Protein AF-A0A2C8FAP5-F1 (afdb_monomer_lite)

Secondary structure (DSSP, 8-state):
--HHHHHHHHHHHHHHHHHHHHHHHHHHHHHHHHTHHHHHHTTSPP--TTTTT-HHHHHHHHSHHHHHHHHTSHHHHTT--THHHH--TTTTSSS---SS--HHHHHHHHHHHHHHHHHHHH---S-GGGTS-TT--TTTTTTTSPPHHHHTT--

pLDDT: mean 76.92, std 15.0, range [42.75, 94.5]

Radius of gyration: 25.09 Å; chains: 1; bounding box: 54×26×81 Å

Foldseek 3Di:
DDPVVVVVVVVVVVVVVVVVVVVVVVVVVCVCVVCVVVVVVVVDDDPDPVCFFPPLVVCCPVVVLLSVLLCQDPCNVVVVGPCLQQNTPPNPGPDDGDPDHQQVVSVCVPCVVVQVVCCVPPNDDPHPCVPVPPSGHCVPPPVVPDDPVRVVVVD

Structure (mmCIF, N/CA/C/O backbone):
data_AF-A0A2C8FAP5-F1
#
_entry.id   AF-A0A2C8FAP5-F1
#
loop_
_atom_site.group_PDB
_atom_site.id
_atom_site.type_symbol
_atom_site.label_atom_id
_atom_site.label_alt_id
_atom_site.label_comp_id
_atom_site.label_asym_id
_atom_site.label_entity_id
_atom_site.label_seq_id
_atom_site.pdbx_PDB_ins_code
_atom_site.Cartn_x
_atom_site.Cartn_y
_atom_site.Cartn_z
_atom_site.occupancy
_atom_site.B_iso_or_equiv
_atom_site.auth_seq_id
_atom_site.auth_comp_id
_atom_site.auth_asym_id
_atom_site.auth_atom_id
_atom_site.pdbx_PDB_model_num
ATOM 1 N N . MET A 1 1 ? 8.447 3.581 65.006 1.00 53.44 1 MET A N 1
ATOM 2 C CA . MET A 1 1 ? 7.362 3.456 64.007 1.00 53.44 1 MET A CA 1
ATOM 3 C C . MET A 1 1 ? 6.935 1.999 63.985 1.00 53.44 1 MET A C 1
ATOM 5 O O . MET A 1 1 ? 7.794 1.141 63.845 1.00 53.44 1 MET A O 1
ATOM 9 N N . ASP A 1 2 ? 5.660 1.732 64.255 1.00 56.84 2 ASP A N 1
ATOM 10 C CA . ASP A 1 2 ? 5.158 0.407 64.635 1.00 56.84 2 ASP A CA 1
ATOM 11 C C . ASP A 1 2 ? 5.076 -0.550 63.424 1.00 56.84 2 ASP A C 1
ATOM 13 O O . ASP A 1 2 ? 4.506 -0.212 62.383 1.00 56.84 2 ASP A O 1
ATOM 17 N N . ASN A 1 3 ? 5.666 -1.744 63.545 1.00 61.28 3 ASN A N 1
ATOM 18 C CA . ASN A 1 3 ? 5.886 -2.719 62.458 1.00 61.28 3 ASN A CA 1
ATOM 19 C C . ASN A 1 3 ? 4.569 -3.132 61.756 1.00 61.28 3 ASN A C 1
ATOM 21 O O . ASN A 1 3 ? 4.517 -3.402 60.553 1.00 61.28 3 ASN A O 1
ATOM 25 N N . LYS A 1 4 ? 3.455 -3.075 62.494 1.00 58.19 4 LYS A N 1
ATOM 26 C CA . LYS A 1 4 ? 2.103 -3.363 61.994 1.00 58.19 4 LYS A CA 1
ATOM 27 C C . LYS A 1 4 ? 1.614 -2.347 60.951 1.00 58.19 4 LYS A C 1
ATOM 29 O O . LYS A 1 4 ? 0.892 -2.722 60.029 1.00 58.19 4 LYS A O 1
ATOM 34 N N . GLN A 1 5 ? 2.037 -1.085 61.048 1.00 60.00 5 GLN A N 1
ATOM 35 C CA . GLN A 1 5 ? 1.600 -0.010 60.150 1.00 60.00 5 GLN A CA 1
ATOM 36 C C . GLN A 1 5 ? 2.294 -0.075 58.777 1.00 60.00 5 GLN A C 1
ATOM 38 O O . GLN A 1 5 ? 1.683 0.253 57.760 1.00 60.00 5 GLN A O 1
ATOM 43 N N . CYS A 1 6 ? 3.539 -0.567 58.731 1.00 57.22 6 CYS A N 1
ATOM 44 C CA . CYS A 1 6 ? 4.276 -0.821 57.487 1.00 57.22 6 CYS A CA 1
ATOM 45 C C . CYS A 1 6 ? 3.716 -2.046 56.739 1.00 57.22 6 CYS A C 1
ATOM 47 O O . CYS A 1 6 ? 3.449 -1.985 55.539 1.00 57.22 6 CYS A O 1
ATOM 49 N N . LEU A 1 7 ? 3.417 -3.130 57.466 1.00 59.19 7 LEU A N 1
ATOM 50 C CA . LEU A 1 7 ? 2.782 -4.327 56.902 1.00 59.19 7 LEU A CA 1
ATOM 51 C C . LEU A 1 7 ? 1.385 -4.045 56.327 1.00 59.19 7 LEU A C 1
ATOM 53 O O . LEU A 1 7 ? 1.049 -4.567 55.265 1.00 59.19 7 LEU A O 1
ATOM 57 N N . TYR A 1 8 ? 0.577 -3.206 56.988 1.00 62.81 8 TYR A N 1
ATOM 58 C CA . TYR A 1 8 ? -0.759 -2.850 56.496 1.00 62.81 8 TYR A CA 1
ATOM 59 C C . TYR A 1 8 ? -0.703 -1.978 55.232 1.00 62.81 8 TYR A C 1
ATOM 61 O O . TYR A 1 8 ? -1.444 -2.229 54.283 1.00 62.81 8 TYR A O 1
ATOM 69 N N . LYS A 1 9 ? 0.234 -1.017 55.167 1.00 70.12 9 LYS A N 1
ATOM 70 C CA . LYS A 1 9 ? 0.496 -0.231 53.949 1.00 70.12 9 LYS A CA 1
ATOM 71 C C . LYS A 1 9 ? 0.951 -1.109 52.781 1.00 70.12 9 LYS A C 1
ATOM 73 O O . LYS A 1 9 ? 0.425 -0.955 51.685 1.00 70.12 9 LYS A O 1
ATOM 78 N N . ASN A 1 10 ? 1.849 -2.068 53.010 1.00 70.75 10 ASN A N 1
ATOM 79 C CA . ASN A 1 10 ? 2.328 -2.963 51.951 1.00 70.75 10 ASN A CA 1
ATOM 80 C C . ASN A 1 10 ? 1.225 -3.900 51.437 1.00 70.75 10 ASN A C 1
ATOM 82 O O . ASN A 1 10 ? 1.122 -4.114 50.231 1.00 70.75 10 ASN A O 1
ATOM 86 N N . LYS A 1 11 ? 0.349 -4.404 52.319 1.00 75.56 11 LYS A N 1
ATOM 87 C CA . LYS A 1 11 ? -0.828 -5.187 51.907 1.00 75.56 11 LYS A CA 1
ATOM 88 C C . LYS A 1 11 ? -1.828 -4.345 51.114 1.00 75.56 11 LYS A C 1
ATOM 90 O O . LYS A 1 11 ? -2.315 -4.809 50.090 1.00 75.56 11 LYS A O 1
ATOM 95 N N . ALA A 1 12 ? -2.093 -3.107 51.536 1.00 80.44 12 ALA A N 1
ATOM 96 C CA . ALA A 1 12 ? -2.976 -2.196 50.809 1.00 80.44 12 ALA A CA 1
ATOM 97 C C . ALA A 1 12 ? -2.427 -1.847 49.413 1.00 80.44 12 ALA A C 1
ATOM 99 O O . ALA A 1 12 ? -3.172 -1.890 48.440 1.00 80.44 12 ALA A O 1
ATOM 100 N N . VAL A 1 13 ? -1.121 -1.582 49.291 1.00 82.06 13 VAL A N 1
ATOM 101 C CA . VAL A 1 13 ? -0.468 -1.316 47.997 1.00 82.06 13 VAL A CA 1
ATOM 102 C C . VAL A 1 13 ? -0.533 -2.540 47.081 1.00 82.06 13 VAL A C 1
ATOM 104 O O . VAL A 1 13 ? -0.908 -2.405 45.920 1.00 82.06 13 VAL A O 1
ATOM 107 N N . MET A 1 14 ? -0.250 -3.740 47.598 1.00 81.44 14 MET A N 1
ATOM 108 C CA . MET A 1 14 ? -0.344 -4.979 46.813 1.00 81.44 14 MET A CA 1
ATOM 109 C C . MET A 1 14 ? -1.774 -5.260 46.332 1.00 81.44 14 MET A C 1
ATOM 111 O O . MET A 1 14 ? -1.962 -5.679 45.191 1.00 81.44 14 MET A O 1
ATOM 115 N N . LEU A 1 15 ? -2.787 -4.988 47.163 1.00 88.31 15 LEU A N 1
ATOM 116 C CA . LEU A 1 15 ? -4.194 -5.135 46.776 1.00 88.31 15 LEU A CA 1
ATOM 117 C C . LEU A 1 15 ? -4.598 -4.134 45.688 1.00 88.31 15 LEU A C 1
ATOM 119 O O . LEU A 1 15 ? -5.267 -4.523 44.736 1.00 88.31 15 LEU A O 1
ATOM 123 N N . ILE A 1 16 ? -4.158 -2.876 45.786 1.00 89.56 16 ILE A N 1
ATOM 124 C CA . ILE A 1 16 ? -4.436 -1.844 44.776 1.00 89.56 16 ILE A CA 1
ATOM 125 C C . ILE A 1 16 ? -3.775 -2.199 43.440 1.00 89.56 16 ILE A C 1
ATOM 127 O O . ILE A 1 16 ? -4.432 -2.151 42.403 1.00 89.56 16 ILE A O 1
ATOM 131 N N . VAL A 1 17 ? -2.501 -2.604 43.455 1.00 89.19 17 VAL A N 1
ATOM 132 C CA . VAL A 1 17 ? -1.782 -3.024 42.240 1.00 89.19 17 VAL A CA 1
ATOM 133 C C . VAL A 1 17 ? -2.448 -4.249 41.611 1.00 89.19 17 VAL A C 1
ATOM 135 O O . VAL A 1 17 ? -2.681 -4.261 40.404 1.00 89.19 17 VAL A O 1
ATOM 138 N N . GLY A 1 18 ? -2.830 -5.241 42.420 1.00 92.56 18 GLY A N 1
ATOM 139 C CA . GLY A 1 18 ? -3.575 -6.407 41.947 1.00 92.56 18 GLY A CA 1
ATOM 140 C C . GLY A 1 18 ? -4.906 -6.028 41.294 1.00 92.56 18 GLY A C 1
ATOM 141 O O . GLY A 1 18 ? -5.226 -6.534 40.220 1.00 92.56 18 GLY A O 1
ATOM 142 N N . PHE A 1 19 ? -5.649 -5.088 41.885 1.00 94.00 19 PHE A N 1
ATOM 143 C CA . PHE A 1 19 ? -6.921 -4.613 41.338 1.00 94.00 19 PHE A CA 1
ATOM 144 C C . PHE A 1 19 ? -6.744 -3.852 40.018 1.00 94.00 19 PHE A C 1
ATOM 146 O O . PHE A 1 19 ? -7.536 -4.038 39.099 1.00 94.00 19 PHE A O 1
ATOM 153 N N . LEU A 1 20 ? -5.687 -3.042 39.887 1.00 94.25 20 LEU A N 1
ATOM 154 C CA . LEU A 1 20 ? -5.368 -2.327 38.645 1.00 94.25 20 LEU A CA 1
ATOM 155 C C . LEU A 1 20 ? -4.972 -3.281 37.514 1.00 94.25 20 LEU A C 1
ATOM 157 O O . LEU A 1 20 ? -5.418 -3.100 36.382 1.00 94.25 20 LEU A O 1
ATOM 161 N N . ILE A 1 21 ? -4.181 -4.314 37.815 1.00 93.75 21 ILE A N 1
ATOM 162 C CA . ILE A 1 21 ? -3.811 -5.347 36.836 1.00 93.75 21 ILE A CA 1
ATOM 163 C C . ILE A 1 21 ? -5.053 -6.129 36.401 1.00 93.75 21 ILE A C 1
ATOM 165 O O . ILE A 1 21 ? -5.265 -6.325 35.205 1.00 93.75 21 ILE A O 1
ATOM 169 N N . LEU A 1 22 ? -5.901 -6.531 37.353 1.00 94.50 22 LEU A N 1
ATOM 170 C CA . LEU A 1 22 ? -7.138 -7.253 37.062 1.00 94.50 22 LEU A CA 1
ATOM 171 C C . LEU A 1 22 ? -8.094 -6.398 36.219 1.00 94.50 22 LEU A C 1
ATOM 173 O O . LEU A 1 22 ? -8.625 -6.869 35.219 1.00 94.50 22 LEU A O 1
ATOM 177 N N . PHE A 1 23 ? -8.267 -5.125 36.578 1.00 93.94 23 PHE A N 1
ATOM 178 C CA . PHE A 1 23 ? -9.087 -4.182 35.825 1.00 93.94 23 PHE A CA 1
ATOM 179 C C . PHE A 1 23 ? -8.552 -3.979 34.402 1.00 93.94 23 PHE A C 1
ATOM 181 O O . PHE A 1 23 ? -9.315 -4.072 33.443 1.00 93.94 23 PHE A O 1
ATOM 188 N N . GLY A 1 24 ? -7.238 -3.791 34.242 1.00 94.00 24 GLY A N 1
ATOM 189 C CA . GLY A 1 24 ? -6.598 -3.699 32.929 1.00 94.00 24 GLY A CA 1
ATOM 190 C C . GLY A 1 24 ? -6.808 -4.955 32.079 1.00 94.00 24 GLY A C 1
ATOM 191 O O . GLY A 1 24 ? -7.166 -4.849 30.907 1.00 94.00 24 GLY A O 1
ATOM 192 N N . ALA A 1 25 ? -6.667 -6.145 32.670 1.00 93.19 25 ALA A N 1
ATOM 193 C CA . ALA A 1 25 ? -6.911 -7.415 31.989 1.00 93.19 25 ALA A CA 1
ATOM 194 C C . ALA A 1 25 ? -8.381 -7.578 31.564 1.00 93.19 25 ALA A C 1
ATOM 196 O O . ALA A 1 25 ? -8.647 -8.014 30.446 1.00 93.19 25 ALA A O 1
ATOM 197 N N . VAL A 1 26 ? -9.334 -7.174 32.411 1.00 94.06 26 VAL A N 1
ATOM 198 C CA . VAL A 1 26 ? -10.772 -7.200 32.094 1.00 94.06 26 VAL A CA 1
ATOM 199 C C . VAL A 1 26 ? -11.107 -6.230 30.961 1.00 94.06 26 VAL A C 1
ATOM 201 O O . VAL A 1 26 ? -11.830 -6.604 30.042 1.00 94.06 26 VAL A O 1
ATOM 204 N N . VAL A 1 27 ? -10.553 -5.015 30.970 1.00 90.56 27 VAL A N 1
ATOM 205 C CA . VAL A 1 27 ? -10.749 -4.033 29.888 1.00 90.56 27 VAL A CA 1
ATOM 206 C C . VAL A 1 27 ? -10.152 -4.540 28.571 1.00 90.56 27 VAL A C 1
ATOM 208 O O . VAL A 1 27 ? -10.798 -4.459 27.523 1.00 90.56 27 VAL A O 1
ATOM 211 N N . LEU A 1 28 ? -8.949 -5.118 28.604 1.00 86.19 28 LEU A N 1
ATOM 212 C CA . LEU A 1 28 ? -8.328 -5.729 27.425 1.00 86.19 28 LEU A CA 1
ATOM 213 C C . LEU A 1 28 ? -9.156 -6.906 26.896 1.00 86.19 28 LEU A C 1
ATOM 215 O O . LEU A 1 28 ? -9.425 -6.974 25.700 1.00 86.19 28 LEU A O 1
ATOM 219 N N . PHE A 1 29 ? -9.626 -7.795 27.769 1.00 87.44 29 PHE A N 1
ATOM 220 C CA . PHE A 1 29 ? -10.466 -8.923 27.370 1.00 87.44 29 PHE A CA 1
ATOM 221 C C . PHE A 1 29 ? -11.813 -8.463 26.793 1.00 87.44 29 PHE A C 1
ATOM 223 O O . PHE A 1 29 ? -12.248 -8.960 25.752 1.00 87.44 29 PHE A O 1
ATOM 230 N N . TYR A 1 30 ? -12.452 -7.469 27.415 1.00 85.19 30 TYR A N 1
ATOM 231 C CA . TYR A 1 30 ? -13.715 -6.898 26.947 1.00 85.19 30 TYR A CA 1
ATOM 232 C C . TYR A 1 30 ? -13.567 -6.250 25.566 1.00 85.19 30 TYR A C 1
ATOM 234 O O . TYR A 1 30 ? -14.352 -6.534 24.665 1.00 85.19 30 TYR A O 1
ATOM 242 N N . THR A 1 31 ? -12.524 -5.439 25.360 1.00 79.31 31 THR A N 1
ATOM 243 C CA . THR A 1 31 ? -12.259 -4.796 24.059 1.00 79.31 31 THR A CA 1
ATOM 244 C C . THR A 1 31 ? -11.903 -5.802 22.962 1.00 79.31 31 THR A C 1
ATOM 246 O O . THR A 1 31 ? -12.308 -5.615 21.816 1.00 79.31 31 THR A O 1
ATOM 249 N N . GLN A 1 32 ? -11.206 -6.895 23.290 1.00 73.44 32 GLN A N 1
ATOM 250 C CA . GLN A 1 32 ? -10.932 -7.975 22.336 1.00 73.44 32 GLN A CA 1
ATOM 251 C C . GLN A 1 32 ? -12.193 -8.774 21.972 1.00 73.44 32 GLN A C 1
ATOM 253 O O . GLN A 1 32 ? -12.374 -9.126 20.807 1.00 73.44 32 GLN A O 1
ATOM 258 N N . SER A 1 33 ? -13.079 -9.019 22.940 1.00 75.31 33 SER A N 1
ATOM 259 C CA . SER A 1 33 ? -14.297 -9.821 22.756 1.00 75.31 33 SER A CA 1
ATOM 260 C C . SER A 1 33 ? -15.407 -9.051 22.032 1.00 75.31 33 SER A C 1
ATOM 262 O O . SER A 1 33 ? -16.031 -9.577 21.109 1.00 75.31 33 SER A O 1
ATOM 264 N N . ALA A 1 34 ? -15.622 -7.786 22.409 1.00 71.31 34 ALA A N 1
ATOM 265 C CA . ALA A 1 34 ? -16.712 -6.946 21.907 1.00 71.31 34 ALA A CA 1
ATOM 266 C C . ALA A 1 34 ? -16.552 -6.518 20.434 1.00 71.31 34 ALA A C 1
ATOM 268 O O . ALA A 1 34 ? -17.510 -6.047 19.830 1.00 71.31 34 ALA A O 1
ATOM 269 N N . MET A 1 35 ? -15.363 -6.680 19.841 1.00 58.25 35 MET A N 1
ATOM 270 C CA . MET A 1 35 ? -15.064 -6.246 18.466 1.00 58.25 35 MET A CA 1
ATOM 271 C C . MET A 1 35 ? -14.690 -7.398 17.519 1.00 58.25 35 MET A C 1
ATOM 273 O O . MET A 1 35 ? -14.140 -7.162 16.445 1.00 58.25 35 MET A O 1
ATOM 277 N N . SER A 1 36 ? -14.971 -8.650 17.888 1.00 57.03 36 SER A N 1
ATOM 278 C CA . SER A 1 36 ? -14.602 -9.829 17.085 1.00 57.03 36 SER A CA 1
ATOM 279 C C . SER A 1 36 ? -15.288 -9.874 15.706 1.00 57.03 36 SER A C 1
ATOM 281 O O . SER A 1 36 ? -14.623 -10.150 14.708 1.00 57.03 36 SER A O 1
ATOM 283 N N . GLY A 1 37 ? -16.576 -9.518 15.624 1.00 54.59 37 GLY A N 1
ATOM 284 C CA . GLY A 1 37 ? -17.341 -9.515 14.365 1.00 54.59 37 GLY A CA 1
ATOM 285 C C . GLY A 1 37 ? -16.920 -8.423 13.372 1.00 54.59 37 GLY A C 1
ATOM 286 O O . GLY A 1 37 ? -16.752 -8.693 12.188 1.00 54.59 37 GLY A O 1
ATOM 287 N N . VAL A 1 38 ? -16.643 -7.206 13.858 1.00 54.69 38 VAL A N 1
ATOM 288 C CA . VAL A 1 38 ? -16.223 -6.063 13.017 1.00 54.69 38 VAL A CA 1
ATOM 289 C C . VAL A 1 38 ? -14.872 -6.325 12.343 1.00 54.69 38 VAL A C 1
ATOM 291 O O . VAL A 1 38 ? -14.624 -5.853 11.239 1.00 54.69 38 VAL A O 1
ATOM 294 N N . ARG A 1 39 ? -13.997 -7.111 12.979 1.00 52.59 39 ARG A N 1
ATOM 295 C CA . ARG A 1 39 ? -12.666 -7.434 12.447 1.00 52.59 39 ARG A CA 1
ATOM 296 C C . ARG A 1 39 ? -12.701 -8.383 11.248 1.00 52.59 39 ARG A C 1
ATOM 298 O O . ARG A 1 39 ? -11.858 -8.241 10.370 1.00 52.59 39 ARG A O 1
ATOM 305 N N . CYS A 1 40 ? -13.651 -9.318 11.202 1.00 50.75 40 CYS A N 1
ATOM 306 C CA . CYS A 1 40 ? -13.796 -10.229 10.061 1.00 50.75 40 CYS A CA 1
ATOM 307 C C . CYS A 1 40 ? -14.483 -9.538 8.874 1.00 50.75 40 CYS A C 1
ATOM 309 O O . CYS A 1 40 ? -14.058 -9.723 7.737 1.00 50.75 40 CYS A O 1
ATOM 311 N N . GLU A 1 41 ? -15.475 -8.683 9.137 1.00 49.31 41 GLU A N 1
ATOM 312 C CA . GLU A 1 41 ? -16.164 -7.903 8.100 1.00 49.31 41 GLU A CA 1
ATOM 313 C C . GLU A 1 41 ? -15.237 -6.841 7.479 1.00 49.31 41 GLU A C 1
ATOM 315 O O . GLU A 1 41 ? -15.194 -6.683 6.264 1.00 49.31 41 GLU A O 1
ATOM 320 N N . ALA A 1 42 ? -14.408 -6.173 8.294 1.00 51.12 42 ALA A N 1
ATOM 321 C CA . ALA A 1 42 ? -13.424 -5.189 7.831 1.00 51.12 42 ALA A CA 1
ATOM 322 C C . ALA A 1 42 ? -12.287 -5.788 6.980 1.00 51.12 42 ALA A C 1
ATOM 324 O O . ALA A 1 42 ? -11.570 -5.044 6.312 1.00 51.12 42 ALA A O 1
ATOM 325 N N . ALA A 1 43 ? -12.101 -7.113 7.002 1.00 50.84 43 ALA A N 1
ATOM 326 C CA . ALA A 1 43 ? -11.120 -7.787 6.155 1.00 50.84 43 ALA A CA 1
ATOM 327 C C . ALA A 1 43 ? -11.615 -7.972 4.708 1.00 50.84 43 ALA A C 1
ATOM 329 O O . ALA A 1 43 ? -10.793 -8.115 3.800 1.00 50.84 43 ALA A O 1
ATOM 330 N N . ARG A 1 44 ? -12.934 -7.946 4.466 1.00 60.03 44 ARG A N 1
ATOM 331 C CA . ARG A 1 44 ? -13.497 -8.026 3.114 1.00 60.03 44 ARG A CA 1
ATOM 332 C C . ARG A 1 44 ? -13.581 -6.621 2.528 1.00 60.03 44 ARG A C 1
ATOM 334 O O . ARG A 1 44 ? -14.290 -5.763 3.046 1.00 60.03 44 ARG A O 1
ATOM 341 N N . HIS A 1 45 ? -12.839 -6.370 1.450 1.00 73.81 45 HIS A N 1
ATOM 342 C CA . HIS A 1 45 ? -13.064 -5.155 0.673 1.00 73.81 45 HIS A CA 1
ATOM 343 C C . HIS A 1 45 ? -14.463 -5.197 0.066 1.00 73.81 45 HIS A C 1
ATOM 345 O O . HIS A 1 45 ? -14.993 -6.269 -0.210 1.00 73.81 45 HIS A O 1
ATOM 351 N N . LEU A 1 46 ? -15.069 -4.019 -0.058 1.00 66.56 46 LEU A N 1
ATOM 352 C CA . LEU A 1 46 ? -16.473 -3.876 -0.407 1.00 66.56 46 LEU A CA 1
ATOM 353 C C . LEU A 1 46 ? -16.764 -4.576 -1.739 1.00 66.56 46 LEU A C 1
ATOM 355 O O . LEU A 1 46 ? -16.229 -4.189 -2.774 1.00 66.56 46 LEU A O 1
ATOM 359 N N . ASP A 1 47 ? -17.677 -5.546 -1.701 1.00 61.03 47 ASP A N 1
ATOM 360 C CA . ASP A 1 47 ? -18.267 -6.180 -2.887 1.00 61.03 47 ASP A CA 1
ATOM 361 C C . ASP A 1 47 ? -19.224 -5.205 -3.625 1.00 61.03 47 ASP A C 1
ATOM 363 O O . ASP A 1 47 ? -19.767 -5.527 -4.680 1.00 61.03 47 ASP A O 1
ATOM 367 N N . SER A 1 48 ? -19.449 -4.004 -3.064 1.00 58.72 48 SER A N 1
ATOM 368 C CA . SER A 1 48 ? -20.319 -2.957 -3.609 1.00 58.72 48 SER A CA 1
ATOM 369 C C . SER A 1 48 ? -19.624 -2.167 -4.731 1.00 58.72 48 SER A C 1
ATOM 371 O O . SER A 1 48 ? -18.703 -1.389 -4.450 1.00 58.72 48 SER A O 1
ATOM 373 N N . PRO A 1 49 ? -20.086 -2.279 -5.992 1.00 59.91 49 PRO A N 1
ATOM 374 C CA . PR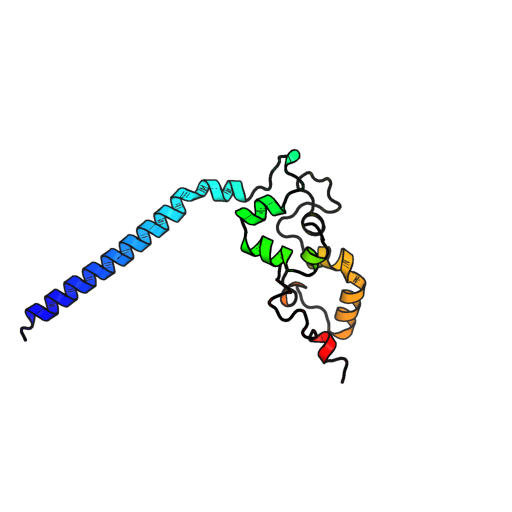O A 1 49 ? -19.466 -1.613 -7.140 1.00 59.91 49 PRO A CA 1
ATOM 375 C C . PRO A 1 49 ? -19.514 -0.083 -7.066 1.00 59.91 49 PRO A C 1
ATOM 377 O O . PRO A 1 49 ? -18.656 0.585 -7.630 1.00 59.91 49 PRO A O 1
ATOM 380 N N . GLU A 1 50 ? -20.493 0.489 -6.360 1.00 61.88 50 GLU A N 1
ATOM 381 C CA . GLU A 1 50 ? -20.649 1.948 -6.245 1.00 61.88 50 GLU A CA 1
ATOM 382 C C . GLU A 1 50 ? -19.585 2.594 -5.350 1.00 61.88 50 GLU A C 1
ATOM 384 O O . GLU A 1 50 ? -19.328 3.792 -5.438 1.00 61.88 50 GLU A O 1
ATOM 389 N N . GLN A 1 51 ? -18.943 1.793 -4.497 1.00 62.50 51 GLN A N 1
ATOM 390 C CA . GLN A 1 51 ? -17.855 2.222 -3.617 1.00 62.50 51 GLN A CA 1
ATOM 391 C C . GLN A 1 51 ? -16.482 1.770 -4.145 1.00 62.50 51 GLN A C 1
ATOM 393 O O . GLN A 1 51 ? -15.445 2.159 -3.600 1.00 62.50 51 GLN A O 1
ATOM 398 N N . ALA A 1 52 ? -16.460 0.988 -5.233 1.00 58.72 52 ALA A N 1
ATOM 399 C CA . ALA A 1 52 ? -15.252 0.539 -5.909 1.00 58.72 52 ALA A CA 1
ATOM 400 C C . ALA A 1 52 ? -14.580 1.724 -6.622 1.00 58.72 52 ALA A C 1
ATOM 402 O O . ALA A 1 52 ? -14.886 2.067 -7.759 1.00 58.72 52 ALA A O 1
ATOM 403 N N . GLY A 1 53 ? -13.659 2.392 -5.931 1.00 62.28 53 GLY A N 1
ATOM 404 C CA . GLY A 1 53 ? -12.867 3.481 -6.509 1.00 62.28 53 GLY A CA 1
ATOM 405 C C . GLY A 1 53 ? -12.481 4.556 -5.506 1.00 62.28 53 GLY A C 1
ATOM 406 O O . GLY A 1 53 ? -11.379 5.097 -5.597 1.00 62.28 53 GLY A O 1
ATOM 407 N N . ASP A 1 54 ? -13.314 4.795 -4.491 1.00 79.12 54 ASP A N 1
ATOM 408 C CA . ASP A 1 54 ? -13.003 5.732 -3.408 1.00 79.12 54 ASP A CA 1
ATOM 409 C C . ASP A 1 54 ? -12.363 5.022 -2.208 1.00 79.12 54 ASP A C 1
ATOM 411 O O . ASP A 1 54 ? -12.872 4.982 -1.086 1.00 79.12 54 ASP A O 1
ATOM 415 N N . CYS A 1 55 ? -11.202 4.425 -2.477 1.00 86.31 55 CYS A N 1
ATOM 416 C CA . CYS A 1 55 ? -10.426 3.715 -1.466 1.00 86.31 55 CYS A CA 1
ATOM 417 C C . CYS A 1 55 ? -10.007 4.676 -0.340 1.00 86.31 55 CYS A C 1
ATOM 419 O O . CYS A 1 55 ? -10.038 4.323 0.838 1.00 86.31 55 CYS A O 1
ATOM 421 N N . TYR A 1 56 ? -9.640 5.911 -0.696 1.00 87.69 56 TYR A N 1
ATOM 422 C CA . TYR A 1 56 ? -9.071 6.873 0.240 1.00 87.69 56 TYR A CA 1
ATOM 423 C C . TYR A 1 56 ? -10.069 7.307 1.314 1.00 87.69 56 TYR A C 1
ATOM 425 O O . TYR A 1 56 ? -9.713 7.280 2.487 1.00 87.69 56 TYR A O 1
ATOM 433 N N . THR A 1 57 ? -11.318 7.636 0.967 1.00 85.62 57 THR A N 1
ATOM 434 C CA . THR A 1 57 ? -12.313 8.086 1.960 1.00 85.62 57 THR A CA 1
ATOM 435 C C . THR A 1 57 ? -12.572 7.043 3.046 1.00 85.62 57 THR A C 1
ATOM 437 O O . THR A 1 57 ? -12.726 7.388 4.222 1.00 85.62 57 THR A O 1
ATOM 440 N N . CYS A 1 58 ? -12.606 5.760 2.677 1.00 85.69 58 CYS A N 1
ATOM 441 C CA . CYS A 1 58 ? -12.744 4.681 3.650 1.00 85.69 58 CYS A CA 1
ATOM 442 C C . CYS A 1 58 ? -11.449 4.496 4.454 1.00 85.69 58 CYS A C 1
ATOM 444 O O . CYS A 1 58 ? -11.473 4.536 5.687 1.00 85.69 58 CYS A O 1
ATOM 446 N N . HIS A 1 59 ? -10.302 4.385 3.776 1.00 88.44 59 HIS A N 1
ATOM 447 C CA . HIS A 1 59 ? -9.011 4.139 4.424 1.00 88.44 59 HIS A CA 1
ATOM 448 C C . HIS A 1 59 ? -8.511 5.302 5.282 1.00 88.44 59 HIS A C 1
ATOM 450 O O . HIS A 1 59 ? -7.761 5.074 6.229 1.00 88.44 59 HIS A O 1
ATOM 456 N N . GLN A 1 60 ? -8.964 6.528 5.035 1.00 88.75 60 GLN A N 1
ATOM 457 C CA . GLN A 1 60 ? -8.726 7.670 5.914 1.00 88.75 60 GLN A CA 1
ATOM 458 C C . GLN A 1 60 ? -9.409 7.486 7.278 1.00 88.75 60 GLN A C 1
ATOM 460 O O . GLN A 1 60 ? -8.911 7.981 8.284 1.00 88.75 60 GLN A O 1
ATOM 465 N N . LYS A 1 61 ? -10.523 6.747 7.338 1.00 85.12 61 LYS A N 1
ATOM 466 C CA . LYS A 1 61 ? -11.259 6.468 8.581 1.00 85.12 61 LYS A CA 1
ATOM 467 C C . LYS A 1 61 ? -10.783 5.182 9.251 1.00 85.12 61 LYS A C 1
ATOM 469 O O . LYS A 1 61 ? -10.623 5.154 10.467 1.00 85.12 61 LYS A O 1
ATOM 474 N N . THR A 1 62 ? -10.566 4.123 8.473 1.00 84.62 62 THR A N 1
ATOM 475 C CA . THR A 1 62 ? -10.255 2.782 8.998 1.00 84.62 62 THR A CA 1
ATOM 476 C C . THR A 1 62 ? -8.761 2.561 9.225 1.00 84.62 62 THR A C 1
ATOM 478 O O . THR A 1 62 ? -8.377 1.870 10.167 1.00 84.62 62 THR A O 1
ATOM 481 N N . THR A 1 63 ? -7.906 3.181 8.408 1.00 87.06 63 THR A N 1
ATOM 482 C CA . THR A 1 63 ? -6.439 3.084 8.483 1.00 87.06 63 THR A CA 1
ATOM 483 C C . THR A 1 63 ? -5.777 4.462 8.318 1.00 87.06 63 THR A C 1
ATOM 485 O O . THR A 1 63 ? -4.949 4.642 7.418 1.00 87.06 63 THR A O 1
ATOM 488 N N . PRO A 1 64 ? -6.111 5.452 9.172 1.00 87.69 64 PRO A N 1
ATOM 489 C CA . PRO A 1 64 ? -5.764 6.863 8.971 1.00 87.69 64 PRO A CA 1
ATOM 490 C C . PRO A 1 64 ? -4.270 7.094 8.745 1.00 87.69 64 PRO A C 1
ATOM 492 O O . PRO A 1 64 ? -3.886 7.853 7.862 1.00 87.69 64 PRO A O 1
ATOM 495 N N . LYS A 1 65 ? -3.415 6.389 9.496 1.00 86.50 65 LYS A N 1
ATOM 496 C CA . LYS A 1 65 ? -1.962 6.514 9.355 1.00 86.50 65 LYS A CA 1
ATOM 497 C C . LYS A 1 65 ? -1.471 6.062 7.975 1.00 86.50 65 LYS A C 1
ATOM 499 O O . LYS A 1 65 ? -0.697 6.775 7.355 1.00 86.50 65 LYS A O 1
ATOM 504 N N . ILE A 1 66 ? -1.933 4.909 7.487 1.00 88.06 66 ILE A N 1
ATOM 505 C CA . ILE A 1 66 ? -1.517 4.371 6.180 1.00 88.06 66 ILE A CA 1
ATOM 506 C C . ILE A 1 66 ? -2.018 5.276 5.052 1.00 88.06 66 ILE A C 1
ATOM 508 O O . ILE A 1 66 ? -1.263 5.588 4.134 1.00 88.06 66 ILE A O 1
ATOM 512 N N . ALA A 1 67 ? -3.272 5.730 5.139 1.00 89.50 67 ALA A N 1
ATOM 513 C CA . ALA A 1 67 ? -3.842 6.652 4.162 1.00 89.50 67 ALA A CA 1
ATOM 514 C C . ALA A 1 67 ? -3.067 7.977 4.120 1.00 89.50 67 ALA A C 1
ATOM 516 O O . ALA A 1 67 ? -2.789 8.488 3.035 1.00 89.50 67 ALA A O 1
ATOM 517 N N . GLN A 1 68 ? -2.678 8.504 5.283 1.00 89.19 68 GLN A N 1
ATOM 518 C CA . GLN A 1 68 ? -1.878 9.720 5.371 1.00 89.19 68 GLN A CA 1
ATOM 519 C C . GLN A 1 68 ? -0.462 9.515 4.825 1.00 89.19 68 GLN A C 1
ATOM 521 O O . GLN A 1 68 ? -0.004 10.307 4.006 1.00 89.19 68 GLN A O 1
ATOM 526 N N . ASP A 1 69 ? 0.215 8.432 5.211 1.00 89.31 69 ASP A N 1
ATOM 527 C CA . ASP A 1 69 ? 1.566 8.166 4.723 1.00 89.31 69 ASP A CA 1
ATOM 528 C C . ASP A 1 69 ? 1.582 7.938 3.197 1.00 89.31 69 ASP A C 1
ATOM 530 O O . ASP A 1 69 ? 2.507 8.388 2.522 1.00 89.31 69 ASP A O 1
ATOM 534 N N . TRP A 1 70 ? 0.551 7.296 2.622 1.00 90.69 70 TRP A N 1
ATOM 535 C CA . TRP A 1 70 ? 0.367 7.234 1.166 1.00 90.69 70 TRP A CA 1
ATOM 536 C C . TRP A 1 70 ? 0.173 8.626 0.566 1.00 90.69 70 TRP A C 1
ATOM 538 O O . TRP A 1 70 ? 0.866 8.952 -0.397 1.00 90.69 70 TRP A O 1
ATOM 548 N N . TYR A 1 71 ? -0.724 9.442 1.130 1.00 89.94 71 TYR A N 1
ATOM 549 C CA . TYR A 1 71 ? -1.031 10.788 0.637 1.00 89.94 71 TYR A CA 1
ATOM 550 C C . TYR A 1 71 ? 0.222 11.677 0.579 1.00 89.94 71 TYR A C 1
ATOM 552 O O . TYR A 1 71 ? 0.429 12.403 -0.391 1.00 89.94 71 TYR A O 1
ATOM 560 N N . GLU A 1 72 ? 1.108 11.547 1.568 1.00 88.81 72 GLU A N 1
ATOM 561 C CA . GLU A 1 72 ? 2.387 12.267 1.660 1.00 88.81 72 GLU A CA 1
ATOM 562 C C . GLU A 1 72 ? 3.559 11.572 0.941 1.00 88.81 72 GLU A C 1
ATOM 564 O O . GLU A 1 72 ? 4.683 12.094 0.890 1.00 88.81 72 GLU A O 1
ATOM 569 N N . SER A 1 73 ? 3.345 10.372 0.402 1.00 87.88 73 SER A N 1
ATOM 570 C CA . SER A 1 73 ? 4.347 9.656 -0.389 1.00 87.88 73 SER A CA 1
ATOM 571 C C . SER A 1 73 ? 4.491 10.273 -1.786 1.00 87.88 73 SER A C 1
ATOM 573 O O . SER A 1 73 ? 3.586 10.941 -2.288 1.00 87.88 73 SER A O 1
ATOM 575 N N . LYS A 1 74 ? 5.595 9.984 -2.487 1.00 86.69 74 LYS A N 1
ATOM 576 C CA . LYS A 1 74 ? 5.764 10.405 -3.890 1.00 86.69 74 LYS A CA 1
ATOM 577 C C . LYS A 1 74 ? 4.632 9.878 -4.780 1.00 86.69 74 LYS A C 1
ATOM 579 O O . LYS A 1 74 ? 4.204 10.579 -5.688 1.00 86.69 74 LYS A O 1
ATOM 584 N N . HIS A 1 75 ? 4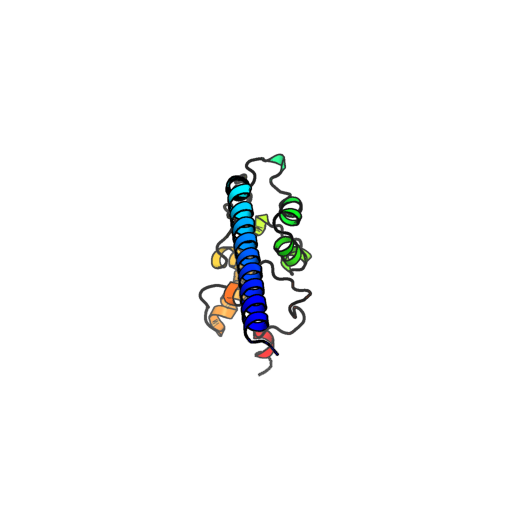.123 8.678 -4.503 1.00 90.00 75 HIS A N 1
ATOM 585 C CA . HIS A 1 75 ? 3.003 8.097 -5.243 1.00 90.00 75 HIS A CA 1
ATOM 586 C C . HIS A 1 75 ? 1.683 8.832 -4.969 1.00 90.00 75 HIS A C 1
ATOM 588 O O . HIS A 1 75 ? 0.938 9.082 -5.912 1.00 90.00 75 HIS A O 1
ATOM 594 N N . GLY A 1 76 ? 1.425 9.246 -3.724 1.00 88.94 76 GLY A N 1
ATOM 595 C CA . GLY A 1 76 ? 0.255 10.062 -3.376 1.00 88.94 76 GLY A CA 1
ATOM 596 C C . GLY A 1 76 ? 0.304 11.455 -3.999 1.00 88.94 76 GLY A C 1
ATOM 597 O O . GLY A 1 76 ? -0.657 11.871 -4.643 1.00 88.94 76 GLY A O 1
ATOM 598 N N . VAL A 1 77 ? 1.456 12.131 -3.913 1.00 87.62 77 VAL A N 1
ATOM 599 C CA . VAL A 1 77 ? 1.676 13.462 -4.513 1.00 87.62 77 VAL A CA 1
ATOM 600 C C . VAL A 1 77 ? 1.551 13.431 -6.041 1.00 87.62 77 VAL A C 1
ATOM 602 O O . VAL A 1 77 ? 1.017 14.365 -6.632 1.00 87.62 77 VAL A O 1
ATOM 605 N N . MET A 1 78 ? 1.989 12.348 -6.691 1.00 89.38 78 MET A N 1
ATOM 606 C CA . MET A 1 78 ? 1.814 12.139 -8.137 1.00 89.38 78 MET A CA 1
ATOM 607 C C . MET A 1 78 ? 0.450 11.535 -8.513 1.00 89.38 78 MET A C 1
ATOM 609 O O . MET A 1 78 ? 0.238 11.178 -9.669 1.00 89.38 78 MET A O 1
ATOM 613 N N . LEU A 1 79 ? -0.481 11.424 -7.560 1.00 90.62 79 LEU A N 1
ATOM 614 C CA . LEU A 1 79 ? -1.849 10.936 -7.761 1.00 90.62 79 LEU A CA 1
ATOM 615 C C . LEU A 1 79 ? -1.949 9.495 -8.292 1.00 90.62 79 LEU A C 1
ATOM 617 O O . LEU A 1 79 ? -2.962 9.125 -8.893 1.00 90.62 79 LEU A O 1
ATOM 621 N N . VAL A 1 80 ? -0.944 8.657 -8.027 1.00 91.44 80 VAL A N 1
ATOM 622 C CA . VAL A 1 80 ? -1.002 7.219 -8.313 1.00 91.44 80 VAL A CA 1
ATOM 623 C C . VAL A 1 80 ? -2.044 6.587 -7.395 1.00 91.44 80 VAL A C 1
ATOM 625 O O . VAL A 1 80 ? -1.852 6.466 -6.184 1.00 91.44 80 VAL A O 1
ATOM 628 N N . LYS A 1 81 ? -3.187 6.227 -7.984 1.00 90.62 81 LYS A N 1
ATOM 629 C CA . LYS A 1 81 ? -4.354 5.706 -7.265 1.00 90.62 81 LYS A CA 1
ATOM 630 C C . LYS A 1 81 ? -4.070 4.331 -6.659 1.00 90.62 81 LYS A C 1
ATOM 632 O O . LYS A 1 81 ? -3.309 3.548 -7.215 1.00 90.62 81 LYS A O 1
ATOM 637 N N . CYS A 1 82 ? -4.749 4.011 -5.557 1.00 91.31 82 CYS A N 1
ATOM 638 C CA . CYS A 1 82 ? -4.554 2.771 -4.794 1.00 91.31 82 CYS A CA 1
ATOM 639 C C . CYS A 1 82 ? -4.657 1.513 -5.675 1.00 91.31 82 CYS A C 1
ATOM 641 O O . CYS A 1 82 ? -3.809 0.625 -5.602 1.00 91.31 82 CYS A O 1
ATOM 643 N N . PHE A 1 83 ? -5.650 1.478 -6.570 1.00 90.31 83 PHE A N 1
ATOM 644 C CA . PHE A 1 83 ? -5.901 0.347 -7.466 1.00 90.31 83 PHE A CA 1
ATOM 645 C C . PHE A 1 83 ? -4.796 0.101 -8.504 1.00 90.31 83 PHE A C 1
ATOM 647 O O . PHE A 1 83 ? -4.776 -0.958 -9.120 1.00 90.31 83 PHE A O 1
ATOM 654 N N . VAL A 1 84 ? -3.875 1.047 -8.719 1.00 91.69 84 VAL A N 1
ATOM 655 C CA . VAL A 1 84 ? -2.728 0.841 -9.621 1.00 91.69 84 VAL A CA 1
ATOM 656 C C . VAL A 1 84 ? -1.802 -0.247 -9.072 1.00 91.69 84 VAL A C 1
ATOM 658 O O . VAL A 1 84 ? -1.237 -1.013 -9.847 1.00 91.69 84 VAL A O 1
ATOM 661 N N . CYS A 1 85 ? -1.688 -0.334 -7.744 1.00 92.00 85 CYS A N 1
ATOM 662 C CA . CYS A 1 85 ? -0.894 -1.348 -7.055 1.00 92.00 85 CYS A CA 1
ATOM 663 C C . CYS A 1 85 ? -1.756 -2.492 -6.513 1.00 92.00 85 CYS A C 1
ATOM 665 O O . CYS A 1 85 ? -1.330 -3.639 -6.534 1.00 92.00 85 CYS A O 1
ATOM 667 N N . HIS A 1 86 ? -2.960 -2.178 -6.029 1.00 91.62 86 HIS A N 1
ATOM 668 C CA . HIS A 1 86 ? -3.835 -3.137 -5.352 1.00 91.62 86 HIS A CA 1
ATOM 669 C C . HIS A 1 86 ? -4.873 -3.802 -6.257 1.00 91.62 86 HIS A C 1
ATOM 671 O O . HIS A 1 86 ? -5.547 -4.709 -5.794 1.00 91.62 86 HIS A O 1
ATOM 677 N N . GLY A 1 87 ? -5.052 -3.352 -7.500 1.00 90.00 87 GLY A N 1
ATOM 678 C CA . GLY A 1 87 ? -6.157 -3.777 -8.362 1.00 90.00 87 GLY A CA 1
ATOM 679 C C . GLY A 1 87 ? -7.505 -3.184 -7.946 1.00 90.00 87 GLY A C 1
ATOM 680 O O . GLY A 1 87 ? -7.614 -2.461 -6.953 1.00 90.00 87 GLY A O 1
ATOM 681 N N . GLN A 1 88 ? -8.545 -3.459 -8.734 1.00 87.06 88 GLN A N 1
ATOM 682 C CA . GLN A 1 88 ? -9.919 -3.067 -8.403 1.00 87.06 88 GLN 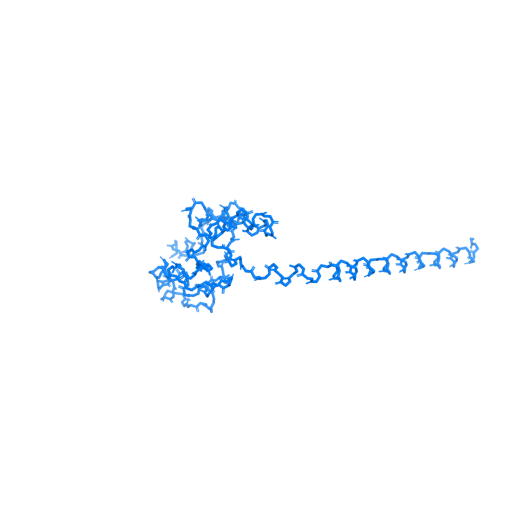A CA 1
ATOM 683 C C . GLN A 1 88 ? -10.692 -4.281 -7.875 1.00 87.06 88 GLN A C 1
ATOM 685 O O . GLN A 1 88 ? -10.668 -5.317 -8.541 1.00 87.06 88 GLN A O 1
ATOM 690 N N . PRO A 1 89 ? -11.394 -4.171 -6.729 1.00 82.38 89 PRO A N 1
ATOM 691 C CA . PRO A 1 89 ? -12.158 -5.283 -6.156 1.00 82.38 89 PRO A CA 1
ATOM 692 C C . PRO A 1 89 ? -13.220 -5.876 -7.090 1.00 82.38 89 PRO A C 1
ATOM 694 O O . PRO A 1 89 ? -13.541 -7.052 -6.979 1.00 82.38 89 PRO A O 1
ATOM 697 N N . ASP A 1 90 ? -13.738 -5.092 -8.039 1.00 80.06 90 ASP A N 1
ATOM 698 C CA . ASP A 1 90 ? -14.724 -5.546 -9.027 1.00 80.06 90 ASP A CA 1
ATOM 699 C C . ASP A 1 90 ? -14.108 -6.334 -10.203 1.00 80.06 90 ASP A C 1
ATOM 701 O O . ASP A 1 90 ? -14.810 -6.692 -11.151 1.00 80.06 90 ASP A O 1
ATOM 705 N N . GLY A 1 91 ? -12.794 -6.580 -10.164 1.00 80.50 91 GLY A N 1
ATOM 706 C CA . GLY A 1 91 ? -12.053 -7.330 -11.174 1.00 80.50 91 GLY A CA 1
ATOM 707 C C . GLY A 1 91 ? -11.775 -6.565 -12.470 1.00 80.50 91 GLY A C 1
ATOM 708 O O . GLY A 1 91 ? -11.155 -7.127 -13.369 1.00 80.50 91 GLY A O 1
ATOM 709 N N . LYS A 1 92 ? -12.179 -5.293 -12.593 1.00 82.25 92 LYS A N 1
ATOM 710 C CA . LYS A 1 92 ? -11.964 -4.490 -13.816 1.00 82.25 92 LYS A CA 1
ATOM 711 C C . LYS A 1 92 ? -10.629 -3.741 -13.841 1.00 82.25 92 LYS A C 1
ATOM 713 O O . LYS A 1 92 ? -10.355 -2.980 -14.770 1.00 82.25 92 LYS A O 1
ATOM 718 N N . GLY A 1 93 ? -9.794 -3.946 -12.826 1.00 82.44 93 GLY A N 1
ATOM 719 C CA . GLY A 1 93 ? -8.456 -3.374 -12.747 1.00 82.44 93 GLY A CA 1
ATOM 720 C C . GLY A 1 93 ? -7.498 -3.961 -13.788 1.00 82.44 93 GLY A C 1
ATOM 721 O O . GLY A 1 93 ? -7.726 -5.020 -14.361 1.00 82.44 93 GLY A O 1
ATOM 722 N N . SER A 1 94 ? -6.367 -3.286 -14.001 1.00 86.75 94 SER A N 1
ATOM 723 C CA . SER A 1 94 ? -5.286 -3.767 -14.881 1.00 86.75 94 SER A CA 1
ATOM 724 C C . SER A 1 94 ? -4.430 -4.885 -14.266 1.00 86.75 94 SER A C 1
ATOM 726 O O . SER A 1 94 ? -3.491 -5.371 -14.904 1.00 86.75 94 SER A O 1
ATOM 728 N N . ILE A 1 95 ? -4.733 -5.250 -13.019 1.00 90.38 95 ILE A N 1
ATOM 729 C CA . ILE A 1 95 ? -4.138 -6.317 -12.219 1.00 90.38 95 ILE A CA 1
ATOM 730 C C . ILE A 1 95 ? -5.227 -6.921 -11.329 1.00 90.38 95 ILE A C 1
ATOM 732 O O . ILE A 1 95 ? -6.223 -6.257 -11.021 1.00 90.38 95 ILE A O 1
ATOM 736 N N . GLU A 1 96 ? -5.003 -8.159 -10.895 1.00 89.75 96 GLU A N 1
ATOM 737 C CA . GLU A 1 96 ? -5.850 -8.804 -9.898 1.00 89.75 96 GLU A CA 1
ATOM 738 C C . GLU A 1 96 ? -5.860 -8.014 -8.592 1.00 89.75 96 GLU A C 1
ATOM 740 O O . GLU A 1 96 ? -4.858 -7.414 -8.187 1.00 89.75 96 GLU A O 1
ATOM 745 N N . TYR A 1 97 ? -7.018 -8.014 -7.939 1.00 89.06 97 TYR A N 1
ATOM 746 C CA . TYR A 1 97 ? -7.168 -7.336 -6.670 1.00 89.06 97 TYR A CA 1
ATOM 747 C C . TYR A 1 97 ? -6.418 -8.075 -5.553 1.00 89.06 97 TYR A C 1
ATOM 749 O O . TYR A 1 97 ? -6.637 -9.263 -5.326 1.00 89.06 97 TYR A O 1
ATOM 757 N N . SER A 1 98 ? -5.569 -7.356 -4.818 1.00 89.62 98 SER A N 1
ATOM 758 C CA . SER A 1 98 ? -4.898 -7.847 -3.616 1.00 89.62 98 SER A CA 1
ATOM 759 C C . SER A 1 98 ? -4.681 -6.724 -2.605 1.00 89.62 98 SER A C 1
ATOM 761 O O . SER A 1 98 ? -4.115 -5.673 -2.914 1.00 89.62 98 SER A O 1
ATOM 763 N N . ALA A 1 99 ? -5.059 -6.970 -1.349 1.00 86.25 99 ALA A N 1
ATOM 764 C CA . ALA A 1 99 ? -4.751 -6.073 -0.234 1.00 86.25 99 ALA A CA 1
ATOM 765 C C . ALA A 1 99 ? -3.244 -6.029 0.093 1.00 86.25 99 ALA A C 1
ATOM 767 O O . ALA A 1 99 ? -2.770 -5.042 0.651 1.00 86.25 99 ALA A O 1
ATOM 768 N N . ASN A 1 100 ? -2.493 -7.072 -0.271 1.00 87.00 100 ASN A N 1
ATOM 769 C CA . ASN A 1 100 ? -1.044 -7.152 -0.098 1.00 87.00 100 ASN A CA 1
ATOM 770 C C . ASN A 1 100 ? -0.405 -7.653 -1.403 1.00 87.00 100 ASN A C 1
ATOM 772 O O . ASN A 1 100 ? -0.135 -8.850 -1.537 1.00 87.00 100 ASN A O 1
ATOM 776 N N . PRO A 1 101 ? -0.268 -6.779 -2.411 1.00 90.31 101 PRO A N 1
ATOM 777 C CA . PRO A 1 101 ? 0.265 -7.173 -3.702 1.00 90.31 101 PRO A CA 1
ATOM 778 C C . PRO A 1 101 ? 1.768 -7.457 -3.607 1.00 90.31 101 PRO A C 1
ATOM 780 O O . PRO A 1 101 ? 2.471 -6.826 -2.819 1.00 90.31 101 PRO A O 1
ATOM 783 N N . ASP A 1 102 ? 2.258 -8.373 -4.444 1.00 90.12 102 ASP A N 1
ATOM 784 C CA . ASP A 1 102 ? 3.685 -8.691 -4.539 1.00 90.12 102 ASP A CA 1
ATOM 785 C C . ASP A 1 102 ? 4.490 -7.445 -4.980 1.00 90.12 102 ASP A C 1
ATOM 787 O O . ASP A 1 102 ? 4.297 -6.952 -6.104 1.00 90.12 102 ASP A O 1
ATOM 791 N N . PRO A 1 103 ? 5.397 -6.921 -4.130 1.00 86.81 103 PRO A N 1
ATOM 792 C CA . PRO A 1 103 ? 6.217 -5.759 -4.452 1.00 86.81 103 PRO A CA 1
ATOM 793 C C . PRO A 1 103 ? 7.119 -5.981 -5.665 1.00 86.81 103 PRO A C 1
ATOM 795 O O . PRO A 1 103 ? 7.309 -5.044 -6.446 1.00 86.81 103 PRO A O 1
ATOM 798 N N . ASN A 1 104 ? 7.644 -7.193 -5.862 1.00 86.50 104 ASN A N 1
ATOM 799 C CA . ASN A 1 104 ? 8.538 -7.499 -6.978 1.00 86.50 104 ASN A CA 1
ATOM 800 C C . ASN A 1 104 ? 7.798 -7.434 -8.316 1.00 86.50 104 ASN A C 1
ATOM 802 O O . ASN A 1 104 ? 8.341 -6.927 -9.298 1.00 86.50 104 ASN A O 1
ATOM 806 N N . TYR A 1 105 ? 6.536 -7.856 -8.343 1.00 90.19 105 TYR A N 1
ATOM 807 C CA . TYR A 1 105 ? 5.682 -7.708 -9.514 1.00 90.19 105 TYR A CA 1
ATOM 808 C C . TYR A 1 105 ? 5.227 -6.256 -9.721 1.00 90.19 105 TYR A C 1
ATOM 810 O O . TYR A 1 105 ? 5.453 -5.677 -10.787 1.00 90.19 105 TYR A O 1
ATOM 818 N N . ILE A 1 106 ? 4.611 -5.630 -8.712 1.00 92.12 106 ILE A 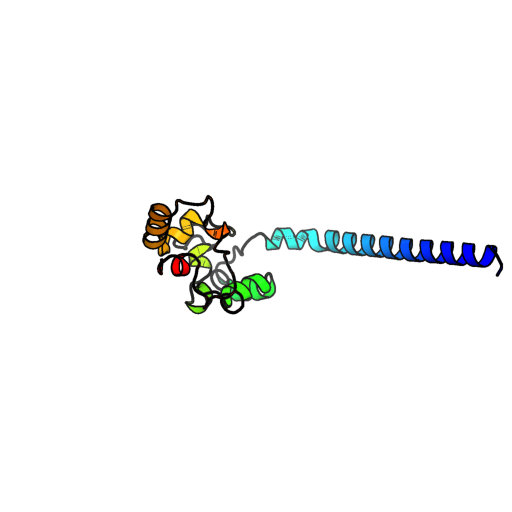N 1
ATOM 819 C CA . ILE A 1 106 ? 3.980 -4.310 -8.875 1.00 92.12 106 ILE A CA 1
ATOM 820 C C . ILE A 1 106 ? 4.993 -3.194 -9.102 1.00 92.12 106 ILE A C 1
ATOM 822 O O . ILE A 1 106 ? 4.764 -2.336 -9.956 1.00 92.12 106 ILE A O 1
ATOM 826 N N . CYS A 1 107 ? 6.121 -3.198 -8.390 1.00 89.50 107 CYS A N 1
ATOM 827 C CA . CYS A 1 107 ? 7.108 -2.130 -8.534 1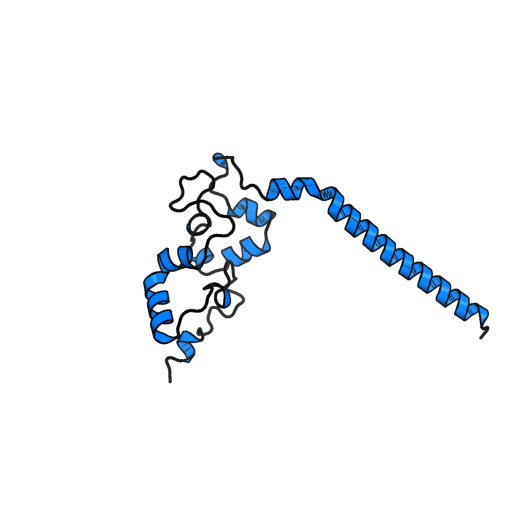.00 89.50 107 CYS A CA 1
ATOM 828 C C . CYS A 1 107 ? 7.767 -2.178 -9.916 1.00 89.50 107 CYS A C 1
ATOM 830 O O . CYS A 1 107 ? 7.928 -1.134 -10.551 1.00 89.50 107 CYS A O 1
ATOM 832 N N . ARG A 1 108 ? 8.090 -3.378 -10.422 1.00 90.62 108 ARG A N 1
ATOM 833 C CA . ARG A 1 108 ? 8.716 -3.551 -11.743 1.00 90.62 108 ARG A CA 1
ATOM 834 C C . ARG A 1 108 ? 7.834 -3.051 -12.881 1.00 90.62 108 ARG A C 1
ATOM 836 O O . ARG A 1 108 ? 8.364 -2.451 -13.804 1.00 90.62 108 ARG A O 1
ATOM 843 N N . ARG A 1 109 ? 6.503 -3.132 -12.784 1.00 91.94 109 ARG A N 1
ATOM 844 C CA . ARG A 1 109 ? 5.600 -2.602 -13.831 1.00 91.94 109 ARG A CA 1
ATOM 845 C C . ARG A 1 109 ? 5.869 -1.141 -14.216 1.00 91.94 109 ARG A C 1
ATOM 847 O O . ARG A 1 109 ? 5.612 -0.774 -15.358 1.00 91.94 109 ARG A O 1
ATOM 854 N N . CYS A 1 110 ? 6.396 -0.332 -13.295 1.00 92.25 110 CYS A N 1
ATOM 855 C CA . CYS A 1 110 ? 6.774 1.060 -13.559 1.00 92.25 110 CYS A CA 1
ATOM 856 C C . CYS A 1 110 ? 8.283 1.324 -13.420 1.00 92.25 110 CYS A C 1
ATOM 858 O O . CYS A 1 110 ? 8.805 2.239 -14.054 1.00 92.25 110 CYS A O 1
ATOM 860 N N . HIS A 1 111 ? 8.989 0.556 -12.588 1.00 90.75 111 HIS A N 1
ATOM 861 C CA . HIS A 1 111 ? 10.390 0.800 -12.236 1.00 90.75 111 HIS A CA 1
ATOM 862 C C . HIS A 1 111 ? 11.377 -0.204 -12.842 1.00 90.75 111 HIS A C 1
ATOM 864 O O . HIS A 1 111 ? 12.551 -0.160 -12.475 1.00 90.75 111 HIS A O 1
ATOM 870 N N . ASP A 1 112 ? 10.955 -1.070 -13.769 1.00 91.81 112 ASP A N 1
ATOM 871 C CA . ASP A 1 112 ? 11.806 -2.144 -14.300 1.00 91.81 112 ASP A CA 1
ATOM 872 C C . ASP A 1 112 ? 13.194 -1.680 -14.782 1.00 91.81 112 ASP A C 1
ATOM 874 O O . ASP A 1 112 ? 14.183 -2.270 -14.344 1.00 91.81 112 ASP A O 1
ATOM 878 N N . PRO A 1 113 ? 13.342 -0.582 -15.558 1.00 92.50 113 PRO A N 1
ATOM 879 C CA . PRO A 1 113 ? 14.668 -0.156 -16.006 1.00 92.50 113 PRO A CA 1
ATOM 880 C C . PRO A 1 113 ? 15.593 0.233 -14.844 1.00 92.50 113 PRO A C 1
ATOM 882 O O . PRO A 1 113 ? 16.776 -0.105 -14.833 1.00 92.50 113 PRO A O 1
ATOM 885 N N . ALA A 1 114 ? 15.050 0.926 -13.839 1.00 86.88 114 ALA A N 1
ATOM 886 C CA . ALA A 1 114 ? 15.811 1.345 -12.667 1.00 86.88 114 ALA A CA 1
ATOM 887 C C . ALA A 1 114 ? 16.161 0.150 -11.770 1.00 86.88 114 ALA A C 1
ATOM 889 O O . ALA A 1 114 ? 17.277 0.079 -11.262 1.00 86.88 114 ALA A O 1
ATOM 890 N N . ILE A 1 115 ? 15.235 -0.797 -11.603 1.00 86.31 115 ILE A N 1
ATOM 891 C CA . ILE A 1 115 ? 15.453 -2.013 -10.815 1.00 86.31 115 ILE A CA 1
ATOM 892 C C . ILE A 1 115 ? 16.508 -2.894 -11.486 1.00 86.31 115 ILE A C 1
ATOM 894 O O . ILE A 1 115 ? 17.462 -3.284 -10.821 1.00 86.31 115 ILE A O 1
ATOM 898 N N . THR A 1 116 ? 16.411 -3.118 -12.797 1.00 89.00 116 THR A N 1
ATOM 899 C CA . THR A 1 116 ? 17.396 -3.888 -13.574 1.00 89.00 116 THR A CA 1
ATOM 900 C C . THR A 1 116 ? 18.796 -3.282 -13.466 1.00 89.00 116 THR A C 1
ATOM 902 O O . THR A 1 116 ? 19.782 -3.993 -13.263 1.00 89.00 116 THR A O 1
ATOM 905 N N . MET A 1 117 ? 18.900 -1.951 -13.533 1.00 85.12 117 MET A N 1
ATOM 906 C CA . MET A 1 117 ? 20.171 -1.253 -13.334 1.00 85.12 117 MET A CA 1
ATOM 907 C C . MET A 1 117 ? 20.727 -1.462 -11.915 1.00 85.12 117 MET A C 1
ATOM 909 O O . MET A 1 117 ? 21.919 -1.729 -11.754 1.00 85.12 117 MET A O 1
ATOM 913 N N . MET A 1 118 ? 19.882 -1.342 -10.887 1.00 80.56 118 MET A N 1
ATOM 914 C CA . MET A 1 118 ? 20.292 -1.534 -9.492 1.00 80.56 118 MET A CA 1
ATOM 915 C C . MET A 1 118 ? 20.723 -2.978 -9.219 1.00 80.56 118 MET A C 1
ATOM 917 O O . MET A 1 118 ? 21.765 -3.190 -8.605 1.00 80.56 118 MET A O 1
ATOM 921 N N . GLU A 1 119 ? 19.974 -3.953 -9.729 1.00 84.56 119 GLU A N 1
ATOM 922 C CA . GLU A 1 119 ? 20.287 -5.380 -9.651 1.00 84.56 119 GLU A CA 1
ATOM 923 C C . GLU A 1 119 ? 21.630 -5.693 -10.318 1.00 84.56 119 GLU A C 1
ATOM 925 O O . GLU A 1 119 ? 22.475 -6.356 -9.721 1.00 84.56 119 GLU A O 1
ATOM 930 N N . THR A 1 120 ? 21.883 -5.133 -11.504 1.00 87.25 120 THR A N 1
ATOM 931 C CA . THR A 1 120 ? 23.153 -5.325 -12.220 1.00 87.25 120 THR A CA 1
ATOM 932 C C . THR A 1 120 ? 24.345 -4.764 -11.442 1.00 87.25 120 THR A C 1
ATOM 934 O O . THR A 1 120 ? 25.416 -5.368 -11.424 1.00 87.25 120 THR A O 1
ATOM 937 N N . LYS A 1 121 ? 24.186 -3.597 -10.803 1.00 83.44 121 LYS A N 1
ATOM 938 C CA . LYS A 1 121 ? 25.299 -2.895 -10.145 1.00 83.44 121 LYS A CA 1
ATOM 939 C C . LYS A 1 121 ? 25.556 -3.368 -8.713 1.00 83.44 121 LYS A C 1
ATOM 941 O O . LYS A 1 121 ? 26.695 -3.320 -8.257 1.00 83.44 121 LYS A O 1
ATOM 946 N N . PHE A 1 122 ? 24.516 -3.785 -7.997 1.00 80.19 122 PHE A N 1
ATOM 947 C CA . PHE A 1 122 ? 24.583 -4.016 -6.551 1.00 80.19 122 PHE A CA 1
ATOM 948 C C . PHE A 1 122 ? 24.040 -5.383 -6.113 1.00 80.19 122 PHE A C 1
ATOM 950 O O . PHE A 1 122 ? 24.083 -5.693 -4.922 1.00 80.19 122 PHE A O 1
ATOM 957 N N . GLY A 1 123 ? 23.543 -6.200 -7.046 1.00 80.50 123 GLY A N 1
ATOM 958 C CA . GLY A 1 123 ? 22.754 -7.389 -6.736 1.00 80.50 123 GLY A CA 1
ATOM 959 C C . GLY A 1 123 ? 21.339 -7.037 -6.266 1.00 80.50 123 GLY A C 1
ATOM 960 O O . GLY A 1 123 ? 21.037 -5.895 -5.912 1.00 80.50 123 GLY A O 1
ATOM 961 N N . MET A 1 124 ? 20.446 -8.028 -6.268 1.00 69.94 124 MET A N 1
ATOM 962 C CA . MET A 1 124 ? 19.063 -7.865 -5.815 1.00 69.94 124 MET A CA 1
ATOM 963 C C . MET A 1 124 ? 18.880 -8.408 -4.392 1.00 69.94 124 MET A C 1
ATOM 965 O O . MET A 1 124 ? 19.327 -9.508 -4.069 1.00 69.94 124 MET A O 1
ATOM 969 N N . ARG A 1 125 ? 18.218 -7.625 -3.530 1.00 70.75 125 ARG A N 1
ATOM 970 C CA . ARG A 1 125 ? 17.691 -8.109 -2.242 1.00 70.75 125 ARG A CA 1
ATOM 971 C C . ARG A 1 125 ? 16.365 -8.835 -2.464 1.00 70.75 125 ARG A C 1
ATOM 973 O O . ARG A 1 125 ? 15.718 -8.600 -3.475 1.00 70.75 125 ARG A O 1
ATOM 980 N N . ALA A 1 126 ? 15.973 -9.685 -1.515 1.00 73.38 126 ALA A N 1
ATOM 981 C CA . ALA A 1 126 ? 14.771 -10.512 -1.633 1.00 73.38 126 ALA A CA 1
ATOM 982 C C . ALA A 1 126 ? 13.501 -9.684 -1.889 1.00 73.38 126 ALA A C 1
ATOM 984 O O . ALA A 1 126 ? 12.699 -10.054 -2.742 1.00 73.38 126 ALA A O 1
ATOM 985 N N . GLU A 1 127 ? 13.352 -8.548 -1.201 1.00 77.25 127 GLU A N 1
ATOM 986 C CA . GLU A 1 127 ? 12.161 -7.712 -1.309 1.00 77.25 127 GLU A CA 1
ATOM 987 C C . GLU A 1 127 ? 12.517 -6.234 -1.508 1.00 77.25 127 GLU A C 1
ATOM 989 O O . GLU A 1 127 ? 13.318 -5.641 -0.776 1.00 77.25 127 GLU A O 1
ATOM 994 N N . CYS A 1 128 ? 11.878 -5.596 -2.492 1.00 77.19 128 CYS A N 1
ATOM 995 C CA . CYS A 1 128 ? 12.093 -4.180 -2.813 1.00 77.19 128 CYS A CA 1
ATOM 996 C C . CYS A 1 128 ? 11.828 -3.263 -1.599 1.00 77.19 128 CYS A C 1
ATOM 998 O O . CYS A 1 128 ? 12.493 -2.239 -1.395 1.00 77.19 128 CYS A O 1
ATOM 1000 N N . ASN A 1 129 ? 10.850 -3.638 -0.775 1.00 77.81 129 ASN A N 1
ATOM 1001 C CA . ASN A 1 129 ? 10.373 -2.878 0.375 1.00 77.81 129 ASN A CA 1
ATOM 1002 C C . ASN A 1 129 ? 11.185 -3.068 1.660 1.00 77.81 129 ASN A C 1
ATOM 1004 O O . ASN A 1 129 ? 10.897 -2.379 2.641 1.00 77.81 129 ASN A O 1
ATOM 1008 N N . ASP A 1 130 ? 12.228 -3.902 1.652 1.00 76.75 130 ASP A N 1
ATOM 1009 C CA . ASP A 1 130 ? 13.182 -3.989 2.766 1.00 76.75 130 ASP A CA 1
ATOM 1010 C C . ASP A 1 130 ? 13.874 -2.642 3.014 1.00 76.75 130 ASP A C 1
ATOM 1012 O O . ASP A 1 130 ? 14.154 -2.258 4.151 1.00 76.75 130 ASP A O 1
ATOM 1016 N N . CYS A 1 131 ? 14.130 -1.898 1.934 1.00 73.81 131 CYS A N 1
ATOM 1017 C CA . CYS A 1 131 ? 14.679 -0.545 1.985 1.00 73.81 131 CYS A CA 1
ATOM 1018 C C . CYS A 1 131 ? 13.652 0.515 1.559 1.00 73.81 131 CYS A C 1
ATOM 1020 O O . CYS A 1 131 ? 13.633 1.607 2.127 1.00 73.81 131 CYS A O 1
ATOM 1022 N N . HIS A 1 132 ? 12.772 0.206 0.602 1.00 78.12 132 HIS A N 1
ATOM 1023 C CA . HIS A 1 132 ? 11.754 1.133 0.102 1.00 78.12 132 HIS A CA 1
ATOM 1024 C C . HIS A 1 132 ? 10.369 0.818 0.668 1.00 78.12 132 HIS A C 1
ATOM 1026 O O . HIS A 1 132 ? 9.517 0.254 -0.017 1.00 78.12 132 HIS A O 1
ATOM 1032 N N . LYS A 1 133 ? 10.125 1.192 1.927 1.00 79.62 133 LYS A N 1
ATOM 1033 C CA . LYS A 1 133 ? 8.823 0.952 2.569 1.00 79.62 133 LYS A CA 1
ATOM 1034 C C . LYS A 1 133 ? 7.673 1.535 1.736 1.00 79.62 133 LYS A C 1
ATOM 1036 O O . LYS A 1 133 ? 7.712 2.705 1.349 1.00 79.62 133 LYS A O 1
ATOM 1041 N N . TYR A 1 134 ? 6.641 0.731 1.494 1.00 79.56 134 TYR A N 1
ATOM 1042 C CA . TYR A 1 134 ? 5.400 1.170 0.852 1.00 79.56 134 TYR A CA 1
ATOM 1043 C C . TYR A 1 134 ? 4.596 2.071 1.791 1.00 79.56 134 TYR A C 1
ATOM 1045 O O . TYR A 1 134 ? 4.765 2.003 3.008 1.00 79.56 134 TYR A O 1
ATOM 1053 N N . HIS A 1 135 ? 3.737 2.921 1.212 1.00 81.88 135 HIS A N 1
ATOM 1054 C CA . HIS A 1 135 ? 2.959 3.928 1.947 1.00 81.88 135 HIS A CA 1
ATOM 1055 C C . HIS A 1 135 ? 3.815 4.626 3.013 1.00 81.88 135 HIS A C 1
ATOM 1057 O O . HIS A 1 135 ? 3.446 4.653 4.178 1.00 81.88 135 HIS A O 1
ATOM 1063 N N . SER A 1 136 ? 5.015 5.082 2.640 1.00 76.56 136 SER A N 1
ATOM 1064 C CA . SER A 1 136 ? 5.900 5.830 3.527 1.00 76.56 136 SER A CA 1
ATOM 1065 C C . SER A 1 136 ? 5.841 7.307 3.163 1.00 76.56 136 SER A C 1
ATOM 1067 O O . SER A 1 136 ? 5.925 7.676 1.987 1.00 76.56 136 SER A O 1
ATOM 1069 N N . ASN A 1 137 ? 5.670 8.157 4.177 1.00 67.56 137 ASN A N 1
ATOM 1070 C CA . ASN A 1 137 ? 5.664 9.595 3.972 1.00 67.56 137 ASN A CA 1
ATOM 1071 C C . ASN A 1 137 ? 7.030 10.040 3.425 1.00 67.56 137 ASN A C 1
ATOM 1073 O O . ASN A 1 137 ? 8.085 9.710 3.964 1.00 67.56 137 ASN A O 1
ATOM 1077 N N . SER A 1 138 ? 7.023 10.798 2.332 1.00 61.47 138 SER A N 1
ATOM 1078 C CA . SER A 1 138 ? 8.254 11.418 1.827 1.00 61.47 138 SER A CA 1
ATOM 1079 C C . SER A 1 138 ? 8.567 12.713 2.582 1.00 61.47 138 SER A C 1
ATOM 1081 O O . SER A 1 138 ? 9.709 13.154 2.643 1.00 61.47 138 SER A O 1
ATOM 1083 N N . VAL A 1 139 ? 7.553 13.344 3.171 1.00 54.91 139 VAL A N 1
ATOM 1084 C CA . VAL A 1 139 ? 7.678 14.677 3.769 1.00 54.91 139 VAL A CA 1
ATOM 1085 C C . VAL A 1 139 ? 8.455 14.651 5.092 1.00 54.91 139 VAL A C 1
ATOM 1087 O O . VAL A 1 139 ? 9.172 15.607 5.381 1.00 54.91 139 VAL A O 1
ATOM 1090 N N . HIS A 1 140 ? 8.398 13.548 5.850 1.00 52.59 140 HIS A N 1
ATOM 1091 C CA . HIS A 1 140 ? 9.068 13.425 7.153 1.00 52.59 140 HIS A CA 1
ATOM 1092 C C . HIS A 1 140 ? 10.221 12.401 7.194 1.00 52.59 140 HIS A C 1
ATOM 1094 O O . HIS A 1 140 ? 10.967 12.389 8.170 1.00 52.59 140 HIS A O 1
ATOM 1100 N N . HIS A 1 141 ? 10.438 11.605 6.136 1.00 49.12 141 HIS A N 1
ATOM 1101 C CA . HIS A 1 141 ? 11.583 10.683 6.003 1.00 49.12 141 HIS A CA 1
ATOM 1102 C C . HIS A 1 141 ? 12.591 11.142 4.951 1.00 49.12 141 HIS A C 1
ATOM 1104 O O . HIS A 1 141 ? 12.814 10.448 3.961 1.00 49.12 141 HIS A O 1
ATOM 1110 N N . GLU A 1 142 ? 13.220 12.301 5.160 1.00 54.84 142 GLU A N 1
ATOM 1111 C CA . GLU A 1 142 ? 14.411 12.672 4.388 1.00 54.84 142 GLU A CA 1
ATOM 1112 C C . GLU A 1 142 ? 14.237 12.560 2.851 1.00 54.84 142 GLU A C 1
ATOM 1114 O O . GLU A 1 142 ? 15.207 12.334 2.138 1.00 54.84 142 GLU A O 1
ATOM 1119 N N . ALA A 1 143 ? 13.036 12.717 2.268 1.00 49.19 143 ALA A N 1
ATOM 1120 C CA . ALA A 1 143 ? 12.855 12.426 0.832 1.00 49.19 143 ALA A CA 1
ATOM 1121 C C . ALA A 1 143 ? 13.540 13.419 -0.121 1.00 49.19 143 ALA A C 1
ATOM 1123 O O . ALA A 1 143 ? 13.450 13.270 -1.347 1.00 49.19 143 ALA A O 1
ATOM 1124 N N . TYR A 1 144 ? 14.208 14.419 0.453 1.00 50.34 144 TYR A N 1
ATOM 1125 C CA . TYR A 1 144 ? 15.105 15.357 -0.211 1.00 50.34 144 TYR A CA 1
ATOM 1126 C C . TYR A 1 144 ? 16.588 15.084 0.082 1.00 50.34 144 TYR A C 1
ATOM 1128 O O . TYR A 1 144 ? 17.454 15.666 -0.567 1.00 50.34 144 TYR A O 1
ATOM 1136 N N . VAL A 1 145 ? 16.899 14.190 1.019 1.00 52.00 145 VAL A N 1
ATOM 1137 C CA . VAL A 1 145 ? 18.255 13.699 1.249 1.00 52.00 145 VAL A CA 1
ATOM 1138 C C . VAL A 1 145 ? 18.579 12.694 0.151 1.00 52.00 145 VAL A C 1
ATOM 1140 O O . VAL A 1 145 ? 17.747 11.886 -0.271 1.00 52.00 145 VAL A O 1
ATOM 1143 N N . ARG A 1 146 ? 19.795 12.791 -0.390 1.00 50.34 146 ARG A N 1
ATOM 1144 C CA . ARG A 1 146 ? 20.261 11.887 -1.443 1.00 50.34 146 ARG A CA 1
ATOM 1145 C C . ARG A 1 146 ? 20.145 10.442 -0.956 1.00 50.34 146 ARG A C 1
ATOM 1147 O O . ARG A 1 146 ? 20.687 10.094 0.088 1.00 50.34 146 ARG A O 1
ATOM 1154 N N . THR A 1 147 ? 19.482 9.606 -1.752 1.00 56.28 147 THR A N 1
ATOM 1155 C CA . THR A 1 147 ? 19.467 8.153 -1.565 1.00 56.28 147 THR A CA 1
ATOM 1156 C C . THR A 1 147 ? 20.901 7.616 -1.530 1.00 56.28 147 THR A C 1
ATOM 1158 O O . THR A 1 147 ? 21.787 8.195 -2.156 1.00 56.28 147 THR A O 1
ATOM 1161 N N . GLU A 1 148 ? 21.148 6.494 -0.852 1.00 54.12 148 GLU A N 1
ATOM 1162 C CA . GLU A 1 148 ? 22.481 5.857 -0.804 1.00 54.12 148 GLU A CA 1
ATOM 1163 C C . GLU A 1 148 ? 23.068 5.600 -2.208 1.00 54.12 148 GLU A C 1
ATOM 1165 O O . GLU A 1 148 ? 24.262 5.789 -2.446 1.00 54.12 148 GLU A O 1
ATOM 1170 N N . SER A 1 149 ? 22.205 5.307 -3.188 1.00 49.56 149 SER A N 1
ATOM 1171 C CA . SER A 1 149 ? 22.579 5.202 -4.606 1.00 49.56 149 SER A CA 1
ATOM 1172 C C . SER A 1 149 ? 23.153 6.493 -5.204 1.00 49.56 149 SER A C 1
ATOM 1174 O O . SER A 1 149 ? 23.958 6.430 -6.124 1.00 49.56 149 SER A O 1
ATOM 1176 N N . LYS A 1 150 ? 22.768 7.663 -4.681 1.00 49.53 150 LYS A N 1
ATOM 1177 C CA . LYS A 1 150 ? 23.287 8.979 -5.080 1.00 49.53 150 LYS A CA 1
ATOM 1178 C C . LYS A 1 150 ? 24.473 9.442 -4.234 1.00 49.53 150 LYS A C 1
ATOM 1180 O O . LYS A 1 150 ? 25.116 10.409 -4.620 1.00 49.53 150 LYS A O 1
ATOM 1185 N N . LYS A 1 151 ? 24.760 8.816 -3.089 1.00 53.62 151 LYS A N 1
ATOM 1186 C CA . LYS A 1 151 ? 25.961 9.118 -2.285 1.00 53.62 151 LYS A CA 1
ATOM 1187 C C . LYS A 1 151 ? 27.206 8.413 -2.836 1.00 53.62 151 LYS A C 1
ATOM 1189 O O . LYS A 1 151 ? 28.301 8.944 -2.742 1.00 53.62 151 LYS A O 1
ATOM 1194 N N . THR A 1 152 ? 27.019 7.254 -3.464 1.00 49.56 152 THR A N 1
ATOM 1195 C CA . THR A 1 152 ? 28.084 6.417 -4.050 1.00 49.56 152 THR A CA 1
ATOM 1196 C C . THR A 1 152 ? 28.420 6.743 -5.511 1.00 49.56 152 THR A C 1
ATOM 1198 O O . THR A 1 152 ? 29.270 6.086 -6.096 1.00 49.56 152 THR A O 1
ATOM 1201 N N . MET A 1 153 ? 27.756 7.728 -6.129 1.00 49.19 153 MET A N 1
ATOM 1202 C CA . MET A 1 153 ? 28.054 8.185 -7.500 1.00 49.19 153 MET A CA 1
ATOM 1203 C C . MET A 1 153 ? 29.124 9.288 -7.567 1.00 49.19 153 MET A C 1
ATOM 1205 O O . MET A 1 153 ? 29.560 9.614 -8.665 1.00 49.19 153 MET A O 1
ATOM 1209 N N . ASP A 1 154 ? 29.529 9.849 -6.423 1.00 47.78 154 ASP A N 1
ATOM 1210 C CA . ASP A 1 154 ? 30.551 10.904 -6.328 1.00 47.78 154 ASP A CA 1
ATOM 1211 C C . ASP A 1 154 ? 31.932 10.350 -5.887 1.00 47.78 154 ASP A C 1
ATOM 1213 O O . ASP A 1 154 ? 32.811 11.117 -5.493 1.00 47.78 154 ASP A O 1
ATOM 1217 N N . GLN A 1 155 ? 32.112 9.023 -5.925 1.00 42.75 155 GLN A N 1
ATOM 1218 C CA . GLN A 1 155 ? 33.374 8.298 -5.703 1.00 42.75 155 GLN A CA 1
ATOM 1219 C C . GLN A 1 155 ? 33.780 7.578 -6.987 1.00 42.75 155 GLN A C 1
ATOM 1221 O O . GLN A 1 155 ? 35.000 7.519 -7.251 1.00 42.75 155 GLN A O 1
#

Organism: NCBI:txid57320

InterPro domains:
  IPR036280 Multiheme cytochrome superfamily [SSF48695] (43-140)

Sequence (155 aa):
MDNKQCLYKNKAVMLIVGFLILFGAVVLFYTQSAMSGVRCEAARHLDSPEQAGDCYTCHQKTTPKIAQDWYESKHGVMLVKCFVCHGQPDGKGSIEYSANPDPNYICRRCHDPAITMMETKFGMRAECNDCHKYHSNSVHHEAYVRTESKKTMDQ

=== Feature glossary ===
Legend for the data blocks above and below:

— What the protein is —

The amino-acid sequence is the protein's primary structure: the linear order of residues from the N-terminus to the C-terminus, written in one-letter code. Everything else here — the 3D coordinates, the secondary structure, the domain annotations — is ultimately a consequence of this string.

Functional annotations link the protein to curated databases. InterPro entries identify conserved domains and families by matching the sequence against member-database signatures (Pfam, PROSITE, CDD, …). Gene Ontology (GO) terms describe molecular function, biological process, and cellular component in a controlled vocabulary. CATH places the structure in a hierarchical fold classification (Class/Architecture/Topology/Homologous-superfamily). The organism is the source species.

— Where its atoms are —

Atomic coordinates in PDBx/mmCIF format — the same representation the Protein Data Bank distributes. Each line of the _atom_site loop places one backbone atom in Cartesian space (units: ångströms, origin: arbitrary).

The six renders are orthographic views along the three Cartesian axes in both directions. Representation (cartoon, sticks, or surface) and color scheme (sequence-rainbow or by-chain) vary across proteins so the training set covers all the common visualization conventions.

— Local backbone conformation —

Eight-state secondary structure (DSSP): H is the canonical α-helix, G the tighter 3₁₀-helix, I the wider π-helix; E/B are β-structure, T and S are turns and bends, and '-' is everything else. DSSP derives these from the pattern of main-chain N–H···O=C hydrogen bonds, not from the sequence.

Three-state secondary structure (P-SEA) collapses the eight DSSP classes into helix (a), strand (b), and coil (c). P-SEA assigns these from Cα geometry alone — distances and angles — without requiring backbone oxygens, so it works on any Cα trace.

φ (phi) and ψ (psi) are the two rotatable backbone dihedrals per residue: φ is the C(i-1)–N–Cα–C torsion, ψ is the N–Cα–C–N(i+1) torsion, both in degrees on (−180°, 180°]. α-helical residues cluster near (−60°, −45°); β-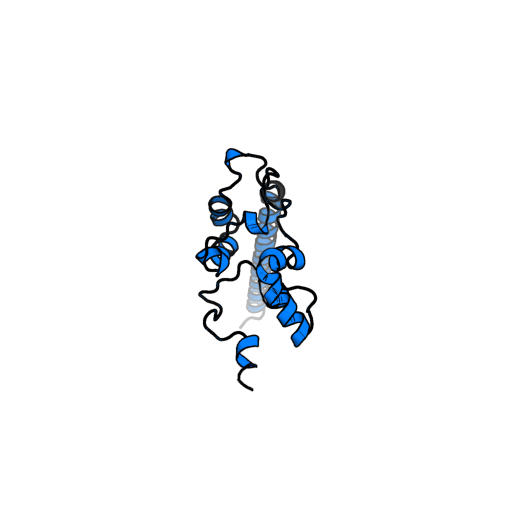strand residues near (−120°, +130°). A Ramachandran plot is simply a scatter of (φ, ψ) for every residue.

— Global shape and packing —

The geometric summary reports three shape descriptors. Rg (radius of gyration) measures how spread out the Cα atoms are about their centre of mass; compact globular proteins have small Rg, elongated or unfolded ones large. Cα contacts (<8 Å, |i−j|>4) count long-range residue pairs in spatial proximity — high for tightly packed folds, near zero for rods or random coil. The bounding-box extents give the protein's footprint along x, y, z in Å.

SASA measures how much of the protein is reachable by solvent. It is computed by rolling a water-sized probe over the atomic surface and summing the exposed area (Å²). Per-residue SASA distinguishes core (buried, low SASA) from surface (exposed, high SASA) residues; total SASA is a whole-molecule size measure.

Plot images: a contact map (which residues are close in 3D, as an N×N binary image), a Ramachandran scatter (backbone torsion angles, revealing secondary-structure composition at a glance), and — for AlphaFold structures — a PAE heatmap (pairwise prediction confidence).

— Structural neighborhood —

A 3Di character summarizes, for each residue, the relative orientation of the Cα frame of its nearest spatial neighbor. Because it encodes fold topology rather than chemistry, 3Di alignments detect remote structural similarity that sequence alignment misses.

The Foldseek neighbor list gives the closest experimentally determined structures in the PDB, ranked by structural alignment. TM-score near 1 means near-identical fold; near 0.3 means only rough topology match. This is how one finds what a novel AlphaFold prediction most resembles in the solved-structure universe.

— Confidence and disorder —

For AlphaFold models, the B-factor field carries pLDDT — the model's own estimate of local accuracy on a 0–100 scale. Regions with pLDDT<50 should be treated as essentially unmodeled; they often correspond to intrinsically disordered segments.

Crystallographic B-factors measure how much each atom's electron density is smeared out, in Å². They rise in mobile loops and surface residues and fall in the buried interior. In AlphaFold models this column is repurposed to hold pLDDT instead.

Predicted Aligned Error (PAE) is an AlphaFold confidence matrix: entry (i, j) is the expected error in the position of residue j, in ångströms, when the prediction is superimposed on the true structure at residue i. Low PAE within a block of residues means that block is internally rigid and well-predicted; high PAE between two blocks means their relative placement is uncertain even if each block individually is confident.